Protein AF-W1XYC8-F1 (afdb_monomer_lite)

Structure (mmCIF, N/CA/C/O backbone):
data_AF-W1XYC8-F1
#
_entry.id   AF-W1XYC8-F1
#
loop_
_atom_site.group_PDB
_atom_site.id
_atom_site.type_symbol
_atom_site.label_atom_id
_atom_site.label_alt_id
_atom_site.label_comp_id
_atom_site.label_asym_id
_atom_site.label_entity_id
_atom_site.label_seq_id
_atom_site.pdbx_PDB_ins_code
_atom_site.Cartn_x
_atom_site.Cartn_y
_atom_site.Cartn_z
_atom_site.occupancy
_atom_site.B_iso_or_equiv
_atom_site.auth_seq_id
_atom_site.auth_comp_id
_atom_site.auth_asym_id
_atom_site.auth_atom_id
_atom_site.pdbx_PDB_model_num
ATOM 1 N N . ALA A 1 1 ? 21.173 -0.106 -12.012 1.00 56.81 1 ALA A N 1
ATOM 2 C CA . ALA A 1 1 ? 19.771 -0.492 -12.263 1.00 56.81 1 ALA A CA 1
ATOM 3 C C . ALA A 1 1 ? 19.437 -0.147 -13.708 1.00 56.81 1 ALA A C 1
ATOM 5 O O . ALA A 1 1 ? 19.279 1.020 -14.023 1.00 56.81 1 ALA A 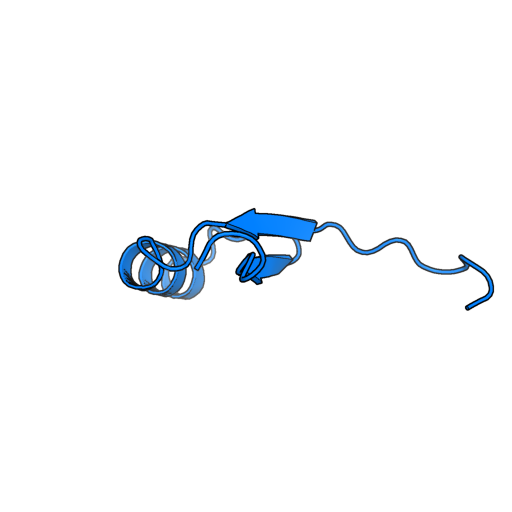O 1
ATOM 6 N N . GLU A 1 2 ? 19.403 -1.131 -14.603 1.00 77.75 2 GLU A N 1
ATOM 7 C CA . GLU A 1 2 ? 19.253 -0.908 -16.056 1.00 77.75 2 GLU A CA 1
ATOM 8 C C . GLU A 1 2 ? 17.794 -0.661 -16.496 1.00 77.75 2 GLU A C 1
ATOM 10 O O . GLU A 1 2 ? 17.476 -0.784 -17.671 1.00 77.75 2 GLU A O 1
ATOM 15 N N . GLY A 1 3 ? 16.872 -0.392 -15.562 1.00 81.12 3 GLY A N 1
ATOM 16 C CA . GLY A 1 3 ? 15.460 -0.122 -15.874 1.00 81.12 3 GLY A CA 1
ATOM 17 C C . GLY A 1 3 ? 14.680 -1.287 -16.502 1.00 81.12 3 GLY A C 1
ATOM 18 O O . GLY A 1 3 ? 13.524 -1.108 -16.867 1.00 81.12 3 GLY A O 1
ATOM 19 N N . LYS A 1 4 ? 15.275 -2.486 -16.596 1.00 83.31 4 LYS A N 1
ATOM 20 C CA . LYS A 1 4 ? 14.681 -3.692 -17.211 1.00 83.31 4 LYS A CA 1
ATOM 21 C C . LYS A 1 4 ? 13.389 -4.172 -16.543 1.00 83.31 4 LYS A C 1
ATOM 23 O O . LYS A 1 4 ? 12.650 -4.952 -17.132 1.00 83.31 4 LYS A O 1
ATOM 28 N N . VAL A 1 5 ? 13.118 -3.710 -15.325 1.00 85.12 5 VAL A N 1
ATOM 29 C CA . VAL A 1 5 ? 11.885 -3.972 -14.584 1.00 85.12 5 VAL A CA 1
ATOM 30 C C . VAL A 1 5 ? 11.395 -2.682 -13.939 1.00 85.12 5 VAL A C 1
ATOM 32 O O . VAL A 1 5 ? 12.165 -1.975 -13.287 1.00 85.12 5 VAL A O 1
ATOM 35 N N . LYS A 1 6 ? 10.103 -2.387 -14.110 1.00 83.75 6 LYS A N 1
ATOM 36 C CA . LYS A 1 6 ? 9.413 -1.284 -13.437 1.00 83.75 6 LYS A CA 1
ATOM 37 C C . LYS A 1 6 ? 8.344 -1.872 -12.512 1.00 83.75 6 LYS A C 1
ATOM 39 O O . LYS A 1 6 ? 7.298 -2.293 -13.002 1.00 83.75 6 LYS A O 1
ATOM 44 N N . PRO A 1 7 ? 8.602 -1.946 -11.197 1.00 86.50 7 PRO A N 1
ATOM 45 C CA . PRO A 1 7 ? 7.613 -2.433 -10.248 1.00 86.50 7 PRO A CA 1
ATOM 46 C C . PRO A 1 7 ? 6.391 -1.506 -10.219 1.00 86.50 7 PRO A C 1
ATOM 48 O O . PRO A 1 7 ? 6.536 -0.283 -10.272 1.00 86.50 7 PRO A O 1
ATOM 51 N N . ILE A 1 8 ? 5.195 -2.086 -10.110 1.00 88.94 8 ILE A N 1
ATOM 52 C CA . ILE A 1 8 ? 3.972 -1.333 -9.815 1.00 88.94 8 ILE A CA 1
ATOM 53 C C . ILE A 1 8 ? 3.963 -1.094 -8.308 1.00 88.94 8 ILE A C 1
ATOM 55 O O . ILE A 1 8 ? 3.854 -2.047 -7.532 1.00 88.94 8 ILE A O 1
ATOM 59 N N . VAL A 1 9 ? 4.137 0.164 -7.909 1.00 90.94 9 VAL A N 1
ATOM 60 C CA . VAL A 1 9 ? 4.193 0.566 -6.502 1.00 90.94 9 VAL A CA 1
ATOM 61 C C . VAL A 1 9 ? 3.198 1.675 -6.213 1.00 90.94 9 VAL A C 1
ATOM 63 O O . VAL A 1 9 ? 3.043 2.600 -7.009 1.00 90.94 9 VAL A O 1
ATOM 66 N N . GLU A 1 10 ? 2.573 1.589 -5.047 1.00 90.31 10 GLU A N 1
ATOM 67 C CA . GLU A 1 10 ? 1.711 2.621 -4.482 1.00 90.31 10 GLU A CA 1
ATOM 68 C C . GLU A 1 10 ? 2.302 3.078 -3.147 1.00 90.31 10 GLU A C 1
ATOM 70 O O . GLU A 1 10 ? 2.713 2.251 -2.328 1.00 90.31 10 GLU A O 1
ATOM 75 N N . LYS A 1 11 ? 2.381 4.395 -2.939 1.00 91.25 11 LYS A N 1
ATOM 76 C CA . LYS A 1 11 ? 2.840 4.970 -1.674 1.00 91.25 11 LYS A CA 1
ATOM 77 C C . LYS A 1 11 ? 1.682 5.033 -0.687 1.00 91.25 11 LYS A C 1
ATOM 79 O O . LYS A 1 11 ? 0.617 5.525 -1.044 1.00 91.25 11 LYS A O 1
ATOM 84 N N . VAL A 1 12 ? 1.916 4.590 0.542 1.00 90.62 12 VAL A N 1
ATOM 85 C CA . VAL A 1 12 ? 0.928 4.617 1.628 1.00 90.62 12 VAL A CA 1
ATOM 86 C C . VAL A 1 12 ? 1.491 5.304 2.865 1.00 90.62 12 VAL A C 1
ATOM 88 O O . VAL A 1 12 ? 2.702 5.269 3.106 1.00 90.62 12 VAL A O 1
ATOM 91 N N . ASN A 1 13 ? 0.617 5.942 3.641 1.00 90.06 13 ASN A N 1
ATOM 92 C CA . ASN A 1 13 ? 1.008 6.564 4.896 1.00 90.06 13 ASN A CA 1
ATOM 93 C C . ASN A 1 13 ? 1.263 5.475 5.947 1.00 90.06 13 ASN A C 1
ATOM 95 O O 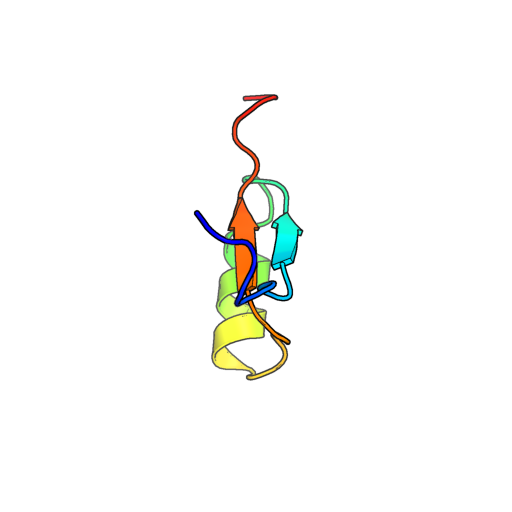. ASN A 1 13 ? 0.589 4.445 5.981 1.00 90.06 13 ASN A O 1
ATOM 99 N N . PHE A 1 14 ? 2.237 5.705 6.821 1.00 88.50 14 PHE A N 1
ATOM 100 C CA . PHE A 1 14 ? 2.505 4.823 7.952 1.00 88.50 14 PHE A CA 1
ATOM 101 C C . PHE A 1 14 ? 1.297 4.696 8.894 1.00 88.50 14 PHE A C 1
ATOM 103 O O . PHE A 1 14 ? 1.071 3.625 9.455 1.00 88.50 14 PHE A O 1
ATOM 110 N N . ALA A 1 15 ? 0.498 5.760 9.028 1.00 90.06 15 ALA A N 1
ATOM 111 C CA . ALA A 1 15 ? -0.719 5.760 9.841 1.00 90.06 15 ALA A CA 1
ATOM 112 C C . ALA A 1 15 ? -1.740 4.687 9.409 1.00 90.06 15 ALA A C 1
ATOM 114 O O . ALA A 1 15 ? -2.449 4.141 10.253 1.00 90.06 15 ALA A O 1
ATOM 115 N N . ASP A 1 16 ? -1.750 4.320 8.125 1.00 90.25 16 ASP A N 1
ATOM 116 C CA . ASP A 1 16 ? -2.754 3.425 7.536 1.00 90.25 16 ASP A CA 1
ATOM 117 C C . ASP A 1 16 ? -2.344 1.942 7.610 1.00 90.25 16 ASP A C 1
ATOM 119 O O . ASP A 1 16 ? -2.970 1.073 7.005 1.00 90.25 16 ASP A O 1
ATOM 123 N N . MET A 1 17 ? -1.273 1.612 8.343 1.00 89.81 17 MET A N 1
ATOM 124 C CA . MET A 1 17 ? -0.665 0.276 8.348 1.00 89.81 17 MET A CA 1
ATOM 125 C C . MET A 1 17 ? -1.664 -0.860 8.601 1.00 89.81 17 MET A C 1
ATOM 127 O O . MET A 1 17 ? -1.598 -1.889 7.926 1.00 89.81 17 MET A O 1
ATOM 131 N N . ASN A 1 18 ? -2.577 -0.685 9.558 1.00 92.94 18 ASN A N 1
ATOM 132 C CA . ASN A 1 18 ? -3.548 -1.720 9.909 1.00 92.94 18 ASN A CA 1
ATOM 133 C C . ASN A 1 18 ? -4.500 -2.021 8.743 1.00 92.94 18 ASN A C 1
ATOM 135 O O . ASN A 1 18 ? -4.708 -3.188 8.415 1.00 92.94 18 ASN A O 1
ATOM 139 N N . GLU A 1 19 ? -4.995 -0.987 8.060 1.00 92.81 19 GLU A N 1
ATOM 140 C CA . GLU A 1 19 ? -5.867 -1.141 6.891 1.00 92.81 19 GLU A CA 1
ATOM 141 C C . GLU A 1 19 ? -5.135 -1.852 5.746 1.00 92.81 19 GLU A C 1
ATOM 143 O O . GLU A 1 19 ? -5.673 -2.769 5.125 1.00 92.81 19 GLU A O 1
ATOM 148 N N . ILE A 1 20 ? -3.860 -1.511 5.522 1.00 91.69 20 ILE A N 1
ATOM 149 C CA . ILE A 1 20 ? -3.038 -2.153 4.487 1.00 91.69 20 ILE A CA 1
ATOM 150 C C . ILE A 1 20 ? -2.820 -3.643 4.771 1.00 91.69 20 ILE A C 1
ATOM 152 O O . ILE A 1 20 ? -2.828 -4.460 3.846 1.00 91.69 20 ILE A O 1
ATOM 156 N N . ILE A 1 21 ? -2.635 -4.024 6.037 1.00 91.69 21 ILE A N 1
ATOM 157 C CA . ILE A 1 21 ? -2.490 -5.433 6.426 1.00 91.69 21 ILE A CA 1
ATOM 158 C C . ILE A 1 21 ? -3.784 -6.206 6.146 1.00 91.69 21 ILE A C 1
ATOM 160 O O . ILE A 1 21 ? -3.725 -7.338 5.654 1.00 91.69 21 ILE A O 1
ATOM 164 N N . ASP A 1 22 ? -4.940 -5.608 6.418 1.00 94.75 22 ASP A N 1
ATOM 165 C CA . ASP A 1 22 ? -6.233 -6.241 6.165 1.00 94.75 22 ASP A CA 1
ATOM 166 C C . ASP A 1 22 ? -6.523 -6.368 4.665 1.00 94.75 22 ASP A C 1
ATOM 168 O O . ASP A 1 22 ? -6.940 -7.434 4.203 1.00 94.75 22 ASP A O 1
ATOM 172 N N . GLU A 1 23 ? -6.202 -5.350 3.865 1.00 90.88 23 GLU A N 1
ATOM 173 C CA . GLU A 1 23 ? -6.271 -5.424 2.401 1.00 90.88 23 GLU A CA 1
ATOM 174 C C . GLU A 1 23 ? -5.337 -6.489 1.815 1.00 90.88 23 GLU A C 1
ATOM 176 O O . GLU A 1 23 ? -5.704 -7.178 0.856 1.00 90.88 23 GLU A O 1
ATOM 181 N N . MET A 1 24 ? -4.144 -6.655 2.400 1.00 91.31 24 MET A N 1
ATOM 182 C CA . MET A 1 24 ? -3.192 -7.694 2.006 1.00 91.31 24 MET A CA 1
ATOM 183 C C . MET A 1 24 ? -3.770 -9.088 2.252 1.00 91.31 24 MET A C 1
ATOM 185 O O . MET A 1 24 ? -3.734 -9.933 1.359 1.00 91.31 24 MET A O 1
ATOM 189 N N . LYS A 1 25 ? -4.338 -9.323 3.442 1.00 93.38 25 LYS A N 1
ATOM 190 C CA . LYS A 1 25 ? -4.993 -10.595 3.790 1.00 93.38 25 LYS A CA 1
ATOM 191 C C . LYS A 1 25 ? -6.223 -10.862 2.925 1.00 93.38 25 LYS A C 1
ATOM 193 O O . LYS A 1 25 ? -6.482 -12.010 2.579 1.00 93.38 25 LYS A O 1
ATOM 198 N N . ALA A 1 26 ? -6.952 -9.813 2.547 1.00 94.56 26 ALA A N 1
ATOM 199 C CA . ALA A 1 26 ? -8.100 -9.895 1.648 1.00 94.56 26 ALA A CA 1
ATOM 200 C C . ALA A 1 26 ? -7.715 -10.088 0.167 1.00 94.56 26 ALA A C 1
ATOM 202 O O . ALA A 1 26 ? -8.605 -10.215 -0.672 1.00 94.56 26 ALA A O 1
ATOM 203 N N . GLY A 1 27 ? -6.419 -10.082 -0.175 1.00 91.94 27 GLY A N 1
ATOM 204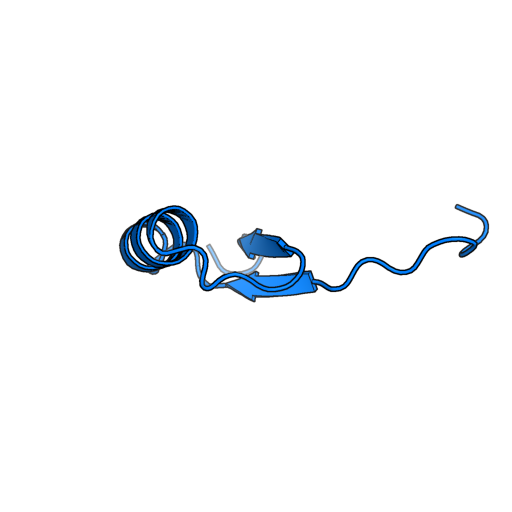 C CA . GLY A 1 27 ? -5.939 -10.249 -1.549 1.00 91.94 27 GLY A CA 1
ATOM 205 C C . GLY A 1 27 ? -6.237 -9.060 -2.469 1.00 91.94 27 GLY A C 1
ATOM 206 O O . GLY A 1 27 ? -6.270 -9.227 -3.684 1.00 91.94 27 GLY A O 1
ATOM 207 N N . LYS A 1 28 ? -6.472 -7.864 -1.913 1.00 90.56 28 LYS A N 1
ATOM 208 C CA . LYS A 1 28 ? -6.861 -6.658 -2.670 1.00 90.56 28 LYS A CA 1
ATOM 209 C C . LYS A 1 28 ? -5.677 -5.828 -3.176 1.00 90.56 28 LYS A C 1
ATOM 211 O O . LYS A 1 28 ? -5.871 -4.877 -3.930 1.00 90.56 28 LYS A O 1
ATOM 216 N N . ILE A 1 29 ? -4.451 -6.164 -2.776 1.00 88.06 29 ILE A N 1
ATOM 217 C CA . ILE A 1 29 ? -3.254 -5.412 -3.166 1.00 88.06 29 ILE A CA 1
ATO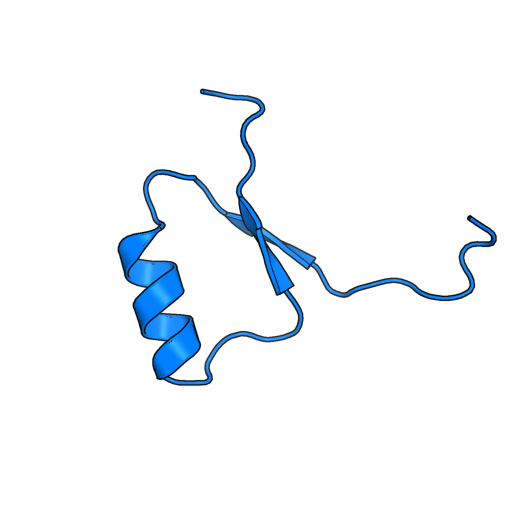M 218 C C . ILE A 1 29 ? -2.823 -5.794 -4.584 1.00 88.06 29 ILE A C 1
ATOM 220 O O . ILE A 1 29 ? -2.495 -6.945 -4.860 1.00 88.06 29 ILE A O 1
ATOM 224 N N . THR A 1 30 ? -2.742 -4.796 -5.465 1.00 86.25 30 THR A N 1
ATOM 225 C CA . THR A 1 30 ? -2.112 -4.924 -6.785 1.00 86.25 30 THR A CA 1
ATOM 226 C C . THR A 1 30 ? 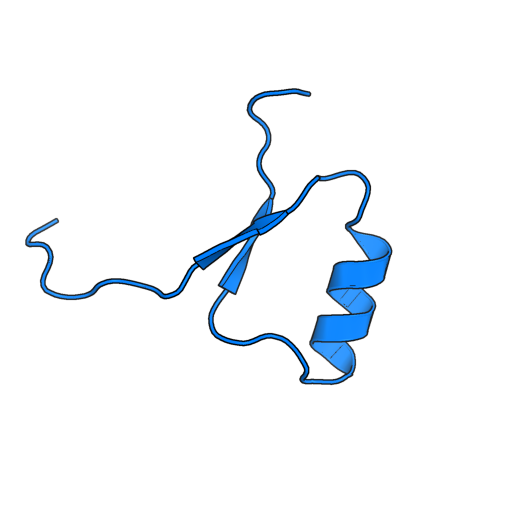-0.673 -4.418 -6.712 1.00 86.25 30 THR A C 1
ATOM 228 O O . THR A 1 30 ? -0.425 -3.300 -6.267 1.00 86.25 30 THR A O 1
ATOM 231 N N . GLY A 1 31 ? 0.296 -5.223 -7.153 1.00 89.75 31 GLY A N 1
ATOM 232 C CA . GLY A 1 31 ? 1.711 -4.844 -7.088 1.00 89.75 31 GLY A CA 1
ATOM 233 C C . GLY A 1 31 ? 2.230 -4.785 -5.647 1.00 89.75 31 GLY A C 1
ATOM 234 O O . GLY A 1 31 ? 2.198 -5.792 -4.937 1.00 89.75 31 GLY A O 1
ATOM 235 N N . ARG A 1 32 ? 2.751 -3.628 -5.215 1.00 90.25 32 ARG A N 1
ATOM 236 C CA . ARG A 1 32 ? 3.304 -3.438 -3.865 1.00 90.25 32 ARG A CA 1
ATOM 237 C C . ARG A 1 32 ? 2.901 -2.095 -3.259 1.00 90.25 32 ARG A C 1
ATOM 239 O O . ARG A 1 32 ? 3.172 -1.048 -3.838 1.00 90.25 32 ARG A O 1
ATOM 246 N N . LYS A 1 33 ? 2.361 -2.126 -2.042 1.00 90.94 33 LYS A N 1
ATOM 247 C CA . LYS A 1 33 ? 2.232 -0.933 -1.196 1.00 90.94 33 LYS A CA 1
ATOM 248 C C . LYS A 1 33 ? 3.548 -0.678 -0.457 1.00 90.94 33 LYS A C 1
ATOM 250 O O . LYS A 1 33 ? 4.145 -1.612 0.085 1.00 90.94 33 LYS A O 1
ATOM 255 N N . VAL A 1 34 ? 4.029 0.560 -0.489 1.00 92.25 34 VAL A N 1
ATOM 256 C CA . VAL A 1 34 ? 5.297 0.996 0.110 1.00 92.25 34 VAL A CA 1
ATOM 257 C C . VAL A 1 34 ? 5.013 2.151 1.056 1.00 92.25 34 VAL A C 1
ATOM 259 O O . VAL A 1 34 ? 4.461 3.168 0.644 1.00 92.25 34 VAL A O 1
ATOM 262 N N . PHE A 1 35 ? 5.402 1.996 2.317 1.00 91.94 35 PHE A N 1
ATOM 263 C CA . PHE A 1 35 ? 5.258 3.057 3.306 1.00 91.94 35 PHE A CA 1
ATOM 264 C C . PHE A 1 35 ? 6.234 4.194 3.014 1.00 91.94 35 PHE A C 1
ATOM 266 O O . PHE A 1 35 ? 7.433 3.961 2.833 1.00 91.94 35 PHE A O 1
ATOM 273 N N . ASP A 1 36 ? 5.708 5.414 2.950 1.00 88.12 36 ASP A N 1
ATOM 274 C CA . ASP A 1 36 ? 6.516 6.620 2.821 1.00 88.12 36 ASP A CA 1
ATOM 275 C C . ASP A 1 36 ? 6.868 7.152 4.217 1.00 88.12 36 ASP A C 1
ATOM 277 O O . ASP A 1 36 ? 5.991 7.529 4.991 1.00 88.12 36 ASP A O 1
ATOM 281 N N . PHE A 1 37 ? 8.163 7.149 4.539 1.00 87.25 37 PHE A N 1
ATOM 282 C CA . PHE A 1 37 ? 8.696 7.619 5.822 1.00 87.25 37 PHE A CA 1
ATOM 283 C C . PHE A 1 37 ? 9.264 9.044 5.744 1.00 87.25 37 PHE A C 1
ATOM 285 O O . PHE A 1 37 ? 9.867 9.517 6.701 1.00 87.25 37 PHE A O 1
ATOM 292 N N . THR A 1 38 ? 9.127 9.736 4.608 1.00 86.12 38 THR A N 1
ATOM 293 C CA . THR A 1 38 ? 9.746 11.061 4.408 1.00 86.12 38 THR A CA 1
ATOM 294 C C . THR A 1 38 ? 9.087 12.188 5.203 1.00 86.12 38 THR A C 1
ATOM 296 O O . THR A 1 38 ? 9.679 13.257 5.329 1.00 86.12 38 THR A O 1
ATOM 299 N N . THR A 1 39 ? 7.892 11.962 5.751 1.00 71.62 39 THR A N 1
ATOM 300 C CA . THR A 1 39 ? 7.094 12.967 6.475 1.00 71.62 39 THR A CA 1
ATOM 301 C C . THR A 1 39 ? 6.822 12.589 7.935 1.00 71.62 39 THR A C 1
ATOM 303 O O . THR A 1 39 ? 5.832 13.053 8.499 1.00 71.62 39 THR A O 1
ATOM 306 N N . LEU A 1 40 ? 7.635 11.698 8.509 1.00 61.53 40 LEU A N 1
ATOM 307 C CA . LEU A 1 40 ? 7.501 11.214 9.889 1.00 61.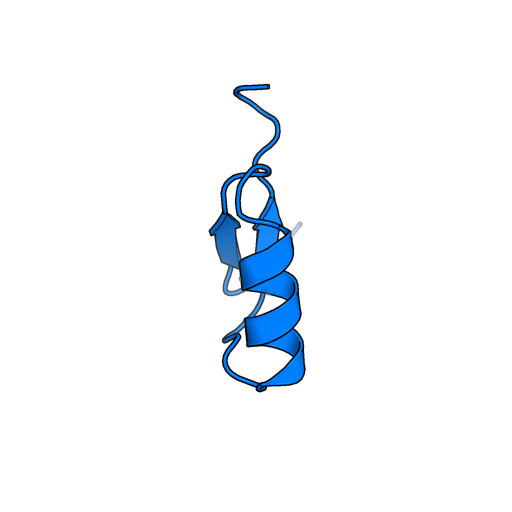53 40 LEU A CA 1
ATOM 308 C C . LEU A 1 40 ? 8.081 12.185 10.921 1.00 61.53 40 LEU A C 1
ATOM 310 O O . LEU A 1 40 ? 9.121 12.813 10.622 1.00 61.53 40 LEU A O 1
#

Organism: NCBI:txid408170

Radius of gyration: 12.12 Å; chains: 1; bounding box: 28×24×27 Å

Foldseek 3Di:
DPPPDDFDEDEDEPVCVVVVVVCVVVVNDDTYYDYDPPVD

Sequence (40 aa):
AEGKVKPIVEKVNFADMNEIIDEMKAGKITGRKVFDFTTL

pLDDT: mean 87.39, std 7.86, range [56.81, 94.75]

Secondary structure (DSSP, 8-state):
--S-----EEEEEGGGHHHHHHHHHTT---SEEEEE-TT-